Protein AF-A0A327M279-F1 (afdb_monomer_lite)

Organism: NCBI:txid2230885

Structure (mmCIF, N/CA/C/O backbone):
data_AF-A0A327M279-F1
#
_entry.id   AF-A0A327M279-F1
#
loop_
_atom_site.group_PDB
_atom_site.id
_atom_site.type_symbol
_atom_site.label_atom_id
_atom_site.label_alt_id
_atom_site.label_comp_id
_atom_site.label_asym_id
_atom_site.label_entity_id
_atom_site.label_seq_id
_atom_site.pdbx_PDB_ins_code
_atom_site.Cartn_x
_atom_site.Cartn_y
_atom_site.Cartn_z
_atom_site.occupancy
_atom_site.B_iso_or_equiv
_atom_site.auth_seq_id
_atom_site.auth_comp_id
_atom_site.auth_asym_id
_atom_site.auth_atom_id
_atom_site.pdbx_PDB_model_num
ATOM 1 N N . MET A 1 1 ? 34.659 -19.737 -5.875 1.00 40.84 1 MET A N 1
ATOM 2 C CA . MET A 1 1 ? 34.228 -18.732 -4.873 1.00 40.84 1 MET A CA 1
ATOM 3 C C . MET A 1 1 ? 32.712 -18.568 -4.949 1.00 40.84 1 MET A C 1
ATOM 5 O O . MET A 1 1 ? 32.225 -18.034 -5.936 1.00 40.84 1 MET A O 1
ATOM 9 N N . ARG A 1 2 ? 31.946 -19.062 -3.965 1.00 32.41 2 ARG A N 1
ATOM 10 C CA . ARG A 1 2 ? 30.498 -18.797 -3.880 1.00 32.41 2 ARG A CA 1
ATOM 11 C C . ARG A 1 2 ? 30.299 -17.445 -3.192 1.00 32.41 2 ARG A C 1
ATOM 13 O O . ARG A 1 2 ? 30.577 -17.321 -2.005 1.00 32.41 2 ARG A O 1
ATOM 20 N N . ARG A 1 3 ? 29.866 -16.425 -3.937 1.00 31.56 3 ARG A N 1
ATOM 21 C CA . ARG A 1 3 ? 29.386 -15.165 -3.354 1.00 31.56 3 ARG A CA 1
ATOM 22 C C . ARG A 1 3 ? 27.995 -15.418 -2.781 1.00 31.56 3 ARG A C 1
ATOM 24 O O . ARG A 1 3 ? 27.045 -15.606 -3.533 1.00 31.56 3 ARG A O 1
ATOM 31 N N . THR A 1 4 ? 27.879 -15.430 -1.460 1.00 34.41 4 THR A N 1
ATOM 32 C CA . THR A 1 4 ? 26.582 -15.406 -0.781 1.00 34.41 4 THR A CA 1
ATOM 33 C C . THR A 1 4 ? 25.983 -14.015 -0.966 1.00 34.41 4 THR A C 1
ATOM 35 O O . THR A 1 4 ? 26.360 -13.074 -0.271 1.00 34.41 4 THR A O 1
ATOM 38 N N . ILE A 1 5 ? 25.077 -13.859 -1.931 1.00 33.94 5 ILE A N 1
ATOM 39 C CA . ILE A 1 5 ? 24.257 -12.652 -2.042 1.00 33.94 5 ILE A CA 1
ATOM 40 C C . ILE A 1 5 ? 23.216 -12.741 -0.920 1.00 33.94 5 ILE A C 1
ATOM 42 O O . ILE A 1 5 ? 22.262 -13.507 -1.019 1.00 33.94 5 ILE A O 1
ATOM 46 N N . ARG A 1 6 ? 23.404 -11.999 0.180 1.00 35.91 6 ARG A N 1
ATOM 47 C CA . ARG A 1 6 ? 22.312 -11.747 1.134 1.00 35.91 6 ARG A CA 1
ATOM 48 C C . ARG A 1 6 ? 21.328 -10.805 0.445 1.00 35.91 6 ARG A C 1
ATOM 50 O O . ARG A 1 6 ? 21.566 -9.601 0.409 1.00 35.91 6 ARG A O 1
ATOM 57 N N . ALA A 1 7 ? 20.256 -11.345 -0.125 1.00 38.28 7 ALA A N 1
ATOM 58 C CA . ALA A 1 7 ? 19.132 -10.526 -0.549 1.00 38.28 7 ALA A CA 1
ATOM 59 C C . ALA A 1 7 ? 18.447 -9.972 0.710 1.00 38.28 7 ALA A C 1
ATOM 61 O O . ALA A 1 7 ? 17.990 -10.731 1.562 1.00 38.28 7 ALA A O 1
ATOM 62 N N . SER A 1 8 ? 18.428 -8.649 0.868 1.00 40.72 8 SER A N 1
ATOM 63 C CA . SER A 1 8 ? 17.538 -8.006 1.836 1.00 40.72 8 SER A CA 1
ATOM 64 C C . SER A 1 8 ? 16.087 -8.257 1.405 1.00 40.72 8 SER A C 1
ATOM 66 O O . SER A 1 8 ? 15.823 -8.249 0.199 1.00 40.72 8 SER A O 1
ATOM 68 N N . PRO A 1 9 ? 15.140 -8.473 2.335 1.00 50.81 9 PRO A N 1
ATOM 69 C CA . PRO A 1 9 ? 13.741 -8.678 1.972 1.00 50.81 9 PRO A CA 1
ATOM 70 C C . PRO A 1 9 ? 13.214 -7.475 1.177 1.00 50.81 9 PRO A C 1
ATOM 72 O O . PRO A 1 9 ? 13.596 -6.331 1.444 1.00 50.81 9 PRO A O 1
ATOM 75 N N . ALA A 1 10 ? 12.340 -7.734 0.199 1.00 61.88 10 ALA A N 1
ATOM 76 C CA . ALA A 1 10 ? 11.718 -6.687 -0.605 1.00 61.88 10 ALA A CA 1
ATOM 77 C C . ALA A 1 10 ? 11.031 -5.662 0.328 1.00 61.88 10 ALA A C 1
ATOM 79 O O . ALA A 1 10 ? 10.212 -6.066 1.168 1.00 61.88 10 ALA A O 1
ATOM 80 N N . PRO A 1 11 ? 11.353 -4.357 0.230 1.00 70.00 11 PRO A N 1
ATOM 81 C CA . PRO A 1 11 ? 10.879 -3.348 1.178 1.00 70.00 11 PRO A CA 1
ATOM 82 C C . PRO A 1 11 ? 9.354 -3.329 1.365 1.00 70.00 11 PRO A C 1
ATOM 84 O O . PRO A 1 11 ? 8.887 -3.210 2.497 1.00 70.00 11 PRO A O 1
ATOM 87 N N . GLY A 1 12 ? 8.586 -3.536 0.287 1.00 66.12 12 GLY A N 1
ATOM 88 C CA . GLY A 1 12 ? 7.119 -3.566 0.331 1.00 66.12 12 GLY A CA 1
ATOM 89 C C . GLY A 1 12 ? 6.553 -4.718 1.170 1.00 66.12 12 GLY A C 1
ATOM 90 O O . GLY A 1 12 ? 5.674 -4.505 2.002 1.00 66.12 12 GLY A O 1
ATOM 91 N N . MET A 1 13 ? 7.105 -5.929 1.039 1.00 72.38 13 MET A N 1
ATOM 92 C CA . MET A 1 13 ? 6.629 -7.099 1.792 1.00 72.38 13 MET A CA 1
ATOM 93 C C . MET A 1 13 ? 6.926 -6.977 3.293 1.00 72.38 13 MET A C 1
ATOM 95 O O . MET A 1 13 ? 6.118 -7.358 4.137 1.00 72.38 13 MET A O 1
ATOM 99 N N . THR A 1 14 ? 8.078 -6.387 3.624 1.00 75.12 14 THR A N 1
ATOM 100 C CA . THR A 1 14 ? 8.478 -6.118 5.014 1.00 75.12 14 THR A CA 1
ATOM 101 C C . THR A 1 14 ? 7.527 -5.111 5.660 1.00 75.12 14 THR A C 1
ATOM 103 O O . THR A 1 14 ? 7.103 -5.302 6.799 1.00 75.12 14 THR A O 1
ATOM 106 N N . ALA A 1 15 ? 7.161 -4.057 4.923 1.00 75.44 15 ALA A N 1
ATOM 107 C CA . ALA A 1 15 ? 6.204 -3.065 5.390 1.00 75.44 15 ALA A CA 1
ATOM 108 C C . ALA A 1 15 ? 4.819 -3.689 5.625 1.00 75.44 15 ALA A C 1
ATOM 110 O O . ALA A 1 15 ? 4.275 -3.536 6.715 1.00 75.44 15 ALA A O 1
ATOM 111 N N . ALA A 1 16 ? 4.279 -4.457 4.673 1.00 74.44 16 ALA A N 1
ATOM 112 C CA . ALA A 1 16 ? 2.967 -5.090 4.831 1.00 74.44 16 ALA A CA 1
ATOM 113 C C . ALA A 1 16 ? 2.889 -6.058 6.019 1.00 74.44 16 ALA A C 1
ATOM 115 O O . ALA A 1 16 ? 1.915 -6.017 6.770 1.00 74.44 16 ALA A O 1
ATOM 116 N N . ALA A 1 17 ? 3.917 -6.884 6.235 1.00 74.81 17 ALA A N 1
ATOM 117 C CA . ALA A 1 17 ? 3.958 -7.799 7.374 1.00 74.81 17 ALA A CA 1
ATOM 118 C C . ALA A 1 17 ? 3.944 -7.053 8.722 1.00 74.81 17 ALA A C 1
ATOM 120 O O . ALA A 1 17 ? 3.258 -7.467 9.657 1.00 74.81 17 ALA A O 1
ATOM 121 N N . GLU A 1 18 ? 4.669 -5.935 8.829 1.00 81.06 18 GLU A N 1
ATOM 122 C CA . GLU A 1 18 ? 4.678 -5.113 10.044 1.00 81.06 18 GLU A CA 1
ATOM 123 C C . GLU A 1 18 ? 3.343 -4.394 10.264 1.00 81.06 18 GLU A C 1
ATOM 125 O O . GLU A 1 18 ? 2.866 -4.327 11.397 1.00 81.06 18 GLU A O 1
ATOM 130 N N . VAL A 1 19 ? 2.719 -3.887 9.196 1.00 81.00 19 VAL A N 1
ATOM 131 C CA . VAL A 1 19 ? 1.385 -3.276 9.276 1.00 81.00 19 VAL A CA 1
ATOM 132 C C . VAL A 1 19 ? 0.352 -4.294 9.745 1.00 81.00 19 VAL A C 1
ATOM 134 O O . VAL A 1 19 ? -0.405 -3.992 10.664 1.00 81.00 19 VAL A O 1
ATOM 137 N N . ALA A 1 20 ? 0.349 -5.503 9.176 1.00 76.38 20 ALA A N 1
ATOM 138 C CA . ALA A 1 20 ? -0.575 -6.564 9.565 1.00 76.38 20 ALA A CA 1
ATOM 139 C C . ALA A 1 20 ? -0.459 -6.901 11.060 1.00 76.38 20 ALA A C 1
ATOM 141 O O . ALA A 1 20 ? -1.468 -6.925 11.766 1.00 76.38 20 ALA A O 1
ATOM 142 N N . GLN A 1 21 ? 0.770 -7.054 11.567 1.00 78.75 21 GLN A N 1
ATOM 143 C CA . GLN A 1 21 ? 1.017 -7.290 12.993 1.00 78.75 21 GLN A CA 1
ATOM 144 C C . GLN A 1 21 ? 0.501 -6.140 13.868 1.00 78.75 21 GLN A C 1
ATOM 146 O O . GLN A 1 21 ? -0.192 -6.377 14.856 1.00 78.75 21 GLN A O 1
ATOM 151 N N . ARG A 1 22 ? 0.794 -4.885 13.500 1.00 81.06 22 ARG A N 1
ATOM 152 C CA . ARG A 1 22 ? 0.335 -3.700 14.249 1.00 81.06 22 ARG A CA 1
ATOM 153 C C . ARG A 1 22 ? -1.182 -3.516 14.208 1.00 81.06 22 ARG A C 1
ATOM 155 O O . ARG A 1 22 ? -1.753 -2.998 15.161 1.00 81.06 22 ARG A O 1
ATOM 162 N N . ALA A 1 23 ? -1.831 -3.947 13.129 1.00 77.94 23 ALA A N 1
ATOM 163 C CA . ALA A 1 23 ? -3.284 -3.920 12.964 1.00 77.94 23 ALA A CA 1
ATOM 164 C C . ALA A 1 23 ? -4.002 -5.081 13.675 1.00 77.94 23 ALA A C 1
ATOM 166 O O . ALA A 1 23 ? -5.222 -5.223 13.539 1.00 77.94 23 ALA A O 1
ATOM 167 N N . GLY A 1 24 ? -3.261 -5.928 14.401 1.00 77.44 24 GLY A N 1
ATOM 168 C CA . GLY A 1 24 ? -3.812 -7.104 15.068 1.00 77.44 24 GLY A CA 1
ATOM 169 C C 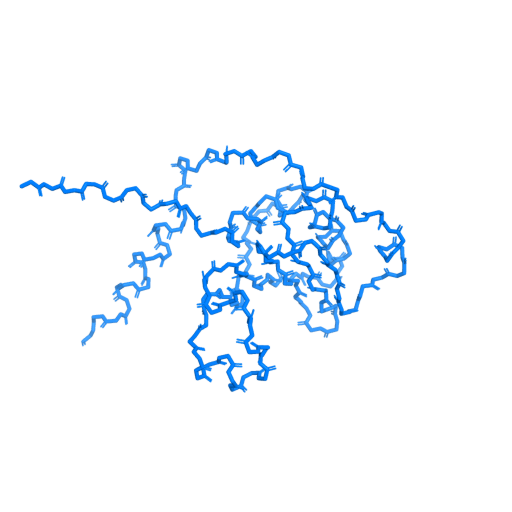. GLY A 1 24 ? -4.427 -8.096 14.081 1.00 77.44 24 GLY A C 1
ATOM 170 O O . GLY A 1 24 ? -5.416 -8.753 14.407 1.00 77.44 24 GLY A O 1
ATOM 171 N N . LEU A 1 25 ? -3.915 -8.158 12.847 1.00 76.00 25 LEU A N 1
ATOM 172 C CA . LEU A 1 25 ? -4.262 -9.226 11.918 1.00 76.00 25 LEU A CA 1
ATOM 173 C C . LEU A 1 25 ? -3.448 -10.459 12.304 1.00 76.00 25 LEU A C 1
ATOM 175 O O . LEU A 1 25 ? -2.227 -10.491 12.155 1.00 76.00 25 LEU A O 1
ATOM 179 N N . THR A 1 26 ? -4.138 -11.461 12.835 1.00 67.94 26 THR A N 1
ATOM 180 C CA . THR A 1 26 ? -3.581 -12.773 13.148 1.00 67.94 26 THR A CA 1
ATOM 181 C C . THR A 1 26 ? -4.027 -13.754 12.063 1.00 67.94 26 THR A C 1
ATOM 183 O O . THR A 1 26 ? -5.219 -13.908 11.815 1.00 67.94 26 THR A O 1
ATOM 186 N N . GLY A 1 27 ? -3.074 -14.391 11.375 1.00 68.44 27 GLY A N 1
ATOM 187 C CA . GLY A 1 27 ? -3.359 -15.362 10.312 1.00 68.44 27 GLY A CA 1
ATOM 188 C C . GLY A 1 27 ? -2.809 -14.973 8.939 1.00 68.44 27 GLY A C 1
ATOM 189 O O . GLY A 1 27 ? -1.830 -14.234 8.831 1.00 68.44 27 GLY A O 1
ATOM 190 N N . GLU A 1 28 ? -3.409 -15.536 7.892 1.00 73.12 28 GLU A N 1
ATOM 191 C CA . GLU A 1 28 ? -2.989 -15.340 6.504 1.00 73.12 28 GLU A CA 1
ATOM 192 C C . GLU A 1 28 ? -3.362 -13.939 5.998 1.00 73.12 28 GLU A C 1
ATOM 194 O O . GLU A 1 28 ? -4.473 -13.458 6.218 1.00 73.12 28 GLU A O 1
ATOM 199 N N . ILE A 1 29 ? -2.428 -13.290 5.299 1.00 76.94 29 ILE A N 1
ATOM 200 C CA . ILE A 1 29 ? -2.692 -12.074 4.527 1.00 76.94 29 ILE A CA 1
ATOM 201 C C . ILE A 1 29 ? -2.603 -12.409 3.041 1.00 76.94 29 ILE A C 1
ATOM 203 O O . ILE A 1 29 ? -1.633 -13.016 2.587 1.00 76.94 29 ILE A O 1
ATOM 207 N N . THR A 1 30 ? -3.599 -11.993 2.266 1.00 85.12 30 THR A N 1
ATOM 208 C CA . THR A 1 30 ? -3.582 -12.193 0.816 1.00 85.12 30 THR A CA 1
ATOM 209 C C . THR A 1 30 ? -2.918 -10.999 0.145 1.00 85.12 30 THR A C 1
ATOM 211 O O . THR A 1 30 ? -3.370 -9.859 0.272 1.00 85.12 30 THR A O 1
ATOM 214 N N . ILE A 1 31 ? -1.848 -11.264 -0.600 1.00 86.06 31 ILE A N 1
ATOM 215 C CA . ILE A 1 31 ? -1.170 -10.267 -1.428 1.00 86.06 31 ILE A CA 1
ATOM 216 C C . ILE A 1 31 ? -1.731 -10.359 -2.846 1.00 86.06 31 ILE A C 1
ATOM 218 O O . ILE A 1 31 ? -1.582 -11.385 -3.507 1.00 86.06 31 ILE A O 1
ATOM 222 N N . LEU A 1 32 ? -2.368 -9.287 -3.314 1.00 85.44 32 LEU A N 1
ATOM 223 C CA . LEU A 1 32 ? -2.954 -9.210 -4.654 1.00 85.44 32 LEU A CA 1
ATOM 224 C C . LEU A 1 32 ? -1.898 -8.918 -5.716 1.00 85.44 32 LEU A C 1
ATOM 226 O O . LEU A 1 32 ? -1.960 -9.434 -6.830 1.00 85.44 32 LEU A O 1
ATOM 230 N N . SER A 1 33 ? -0.924 -8.070 -5.384 1.00 84.94 33 SER A N 1
ATOM 231 C CA . SER A 1 33 ? 0.169 -7.750 -6.294 1.00 84.94 33 SER A CA 1
ATOM 232 C C . SER A 1 33 ? 1.434 -7.337 -5.542 1.00 84.94 33 SER A C 1
ATOM 234 O O . SER A 1 33 ? 1.370 -6.838 -4.421 1.00 84.94 33 SER A O 1
ATOM 236 N N . GLY A 1 34 ? 2.593 -7.580 -6.159 1.00 86.38 34 GLY A N 1
ATOM 237 C CA . GLY A 1 34 ? 3.920 -7.261 -5.628 1.00 86.38 34 GLY A CA 1
ATOM 238 C C . GLY A 1 34 ? 4.780 -6.623 -6.712 1.00 86.38 34 GLY A C 1
ATOM 239 O O . GLY A 1 34 ? 4.532 -5.497 -7.120 1.00 86.38 34 GLY A O 1
ATOM 240 N N . TYR A 1 35 ? 5.772 -7.330 -7.246 1.00 85.31 35 TYR A N 1
ATOM 241 C CA . TYR A 1 35 ? 6.449 -6.843 -8.450 1.00 85.31 35 TYR A CA 1
ATOM 242 C C . TYR A 1 35 ? 5.497 -6.826 -9.662 1.00 85.31 35 TYR A C 1
ATOM 244 O O . TYR A 1 35 ? 4.721 -7.763 -9.85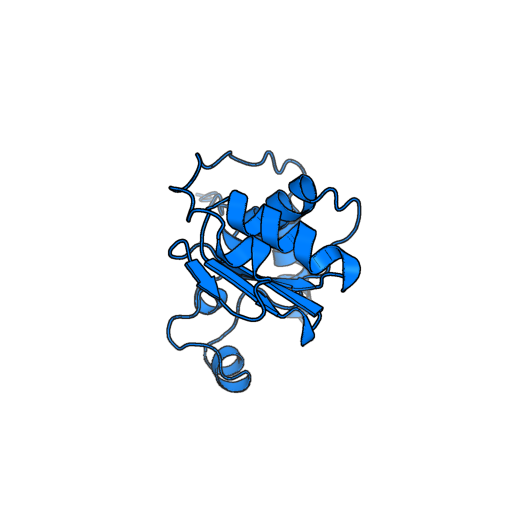3 1.00 85.31 35 TYR A O 1
ATOM 252 N N . ARG A 1 36 ? 5.590 -5.783 -10.496 1.00 82.00 36 ARG A N 1
ATOM 253 C CA . ARG A 1 36 ? 4.930 -5.697 -11.810 1.00 82.00 36 ARG A CA 1
ATOM 254 C C . ARG A 1 36 ? 5.977 -5.428 -12.888 1.00 82.00 36 ARG A C 1
ATOM 256 O O . ARG A 1 36 ? 6.904 -4.652 -12.670 1.00 82.00 36 ARG A O 1
ATOM 263 N N . THR A 1 37 ? 5.812 -6.044 -14.054 1.00 83.69 37 THR A N 1
ATOM 264 C CA . THR A 1 37 ? 6.567 -5.677 -15.263 1.00 83.69 37 THR A CA 1
ATOM 265 C C . THR A 1 37 ? 6.029 -4.362 -15.849 1.00 83.69 37 THR A C 1
ATOM 267 O O . THR A 1 37 ? 4.906 -3.973 -15.510 1.00 83.69 37 THR A O 1
ATOM 270 N N . PRO A 1 38 ? 6.761 -3.674 -16.745 1.00 84.62 38 PRO A N 1
ATOM 271 C CA . PRO A 1 38 ? 6.237 -2.502 -17.448 1.00 84.62 38 PRO A CA 1
ATOM 272 C C . PRO A 1 38 ? 4.902 -2.769 -18.159 1.00 84.62 38 PRO A C 1
ATOM 274 O O . PRO A 1 38 ? 3.980 -1.964 -18.051 1.00 84.62 38 PRO A O 1
ATOM 277 N N . GLU A 1 39 ? 4.765 -3.927 -18.807 1.00 77.50 39 GLU A N 1
ATOM 278 C CA . GLU A 1 39 ? 3.571 -4.322 -19.564 1.00 77.50 39 GLU A CA 1
ATOM 279 C C . GLU A 1 39 ? 2.375 -4.541 -18.635 1.00 77.50 39 GLU A C 1
ATOM 281 O O . GLU A 1 39 ? 1.293 -4.008 -18.869 1.00 77.50 39 GLU A O 1
ATOM 286 N N . THR A 1 40 ? 2.573 -5.285 -17.543 1.00 71.31 40 THR A N 1
ATOM 287 C CA . THR A 1 40 ? 1.509 -5.533 -16.556 1.00 71.31 40 THR A CA 1
ATOM 288 C C . THR A 1 40 ? 1.137 -4.265 -15.792 1.00 71.31 40 THR A C 1
ATOM 290 O O . THR A 1 40 ? -0.041 -4.051 -15.522 1.00 71.31 40 THR A O 1
ATOM 293 N N . ASN A 1 41 ? 2.102 -3.389 -15.486 1.00 85.75 41 ASN A N 1
ATOM 294 C CA . ASN A 1 41 ? 1.837 -2.085 -14.879 1.00 85.75 41 ASN A CA 1
ATOM 295 C C . ASN A 1 41 ? 1.033 -1.184 -15.824 1.00 85.75 41 ASN A C 1
ATOM 297 O O . ASN A 1 41 ? 0.081 -0.553 -15.378 1.00 85.75 41 ASN A O 1
ATOM 301 N N . TYR A 1 42 ? 1.363 -1.164 -17.117 1.00 81.06 42 TYR A N 1
ATOM 302 C CA . TYR A 1 42 ? 0.602 -0.429 -18.127 1.00 81.06 42 TYR A CA 1
ATOM 303 C C . TYR A 1 42 ? -0.826 -0.970 -18.288 1.00 81.06 42 TYR A C 1
ATOM 305 O O . TYR A 1 42 ? -1.775 -0.188 -18.285 1.00 81.06 42 TYR A O 1
ATOM 313 N N . ALA A 1 43 ? -0.993 -2.297 -18.351 1.00 77.00 43 ALA A N 1
ATOM 314 C CA . ALA A 1 43 ? -2.291 -2.953 -18.534 1.00 77.00 43 ALA A CA 1
ATOM 315 C C . ALA A 1 43 ? -3.306 -2.637 -17.421 1.00 77.00 43 ALA A C 1
ATOM 317 O O . ALA A 1 43 ? -4.507 -2.633 -17.665 1.00 77.00 43 ALA A O 1
ATOM 318 N N . VAL A 1 44 ? -2.829 -2.351 -16.207 1.00 83.12 44 VAL A N 1
ATOM 319 C CA . VAL A 1 44 ? -3.671 -1.948 -15.066 1.00 83.12 44 VAL A CA 1
ATOM 320 C C . VAL A 1 44 ? -3.682 -0.433 -14.837 1.00 83.12 44 VAL A C 1
ATOM 322 O O . VAL A 1 44 ? -4.077 0.024 -13.765 1.00 83.12 44 VAL A O 1
ATOM 325 N N . HIS A 1 45 ? -3.218 0.346 -15.820 1.00 89.62 45 HIS A N 1
ATOM 326 C CA . HIS A 1 45 ? -3.104 1.807 -15.762 1.00 89.62 45 HIS A CA 1
ATOM 327 C C . HIS A 1 45 ? -2.296 2.311 -14.552 1.00 89.62 45 HIS A C 1
ATOM 329 O O . HIS A 1 45 ? -2.607 3.334 -13.943 1.00 89.62 45 HIS A O 1
ATOM 335 N N . GLY A 1 46 ? -1.252 1.569 -14.179 1.00 84.81 46 GLY A N 1
ATOM 336 C CA . GLY A 1 46 ? -0.332 1.935 -13.112 1.00 84.81 46 GLY A CA 1
ATOM 337 C C . GLY A 1 46 ? 0.518 3.154 -13.471 1.00 84.81 46 GLY A C 1
ATOM 338 O O . GLY A 1 46 ? 0.828 3.407 -14.634 1.00 84.81 46 GLY A O 1
ATOM 339 N N . ALA A 1 47 ? 0.940 3.902 -12.451 1.00 92.00 47 ALA A N 1
ATOM 340 C CA . ALA A 1 47 ? 1.808 5.060 -12.636 1.00 92.00 47 ALA A CA 1
ATOM 341 C C . ALA A 1 47 ? 3.149 4.665 -13.287 1.00 92.00 47 ALA A C 1
ATOM 343 O O . ALA A 1 47 ? 3.703 3.603 -12.988 1.00 92.00 47 ALA A O 1
ATOM 344 N N . GLY A 1 48 ? 3.696 5.542 -14.136 1.00 89.50 48 GLY A N 1
ATOM 345 C CA . GLY A 1 48 ? 4.970 5.302 -14.827 1.00 89.50 48 GLY A CA 1
ATOM 346 C C . GLY A 1 48 ? 6.164 5.134 -13.881 1.00 89.50 48 GLY A C 1
ATOM 347 O O . GLY A 1 48 ? 7.070 4.363 -14.174 1.00 89.50 48 GLY A O 1
ATOM 348 N N . ASP A 1 49 ? 6.125 5.781 -12.711 1.00 89.00 49 ASP A N 1
ATOM 349 C CA . ASP A 1 49 ? 7.147 5.666 -11.659 1.00 89.00 49 ASP A CA 1
ATOM 350 C C . ASP A 1 49 ? 6.700 4.783 -10.471 1.00 89.00 49 ASP A C 1
ATOM 352 O O . ASP A 1 49 ? 7.050 5.006 -9.311 1.00 89.00 49 ASP A O 1
ATOM 356 N N . SER A 1 50 ? 5.865 3.776 -10.745 1.00 89.25 50 SER A N 1
ATOM 357 C CA . SER A 1 50 ? 5.298 2.889 -9.724 1.00 89.25 50 SER A CA 1
ATOM 358 C C . SER A 1 50 ? 6.369 2.123 -8.938 1.00 89.25 50 SER A C 1
ATOM 360 O O . SER A 1 50 ? 7.298 1.539 -9.498 1.00 89.25 50 SER A O 1
ATOM 362 N N . GLN A 1 51 ? 6.197 2.035 -7.618 1.00 92.75 51 GLN A N 1
ATOM 363 C CA . GLN A 1 51 ? 7.068 1.233 -6.752 1.00 92.75 51 GLN A CA 1
ATOM 364 C C . GLN A 1 51 ? 6.935 -0.279 -7.015 1.00 92.75 51 GLN A C 1
ATOM 366 O O . GLN A 1 51 ? 7.882 -1.029 -6.766 1.00 92.75 51 GLN A O 1
ATOM 371 N N . HIS A 1 52 ? 5.828 -0.741 -7.612 1.00 87.44 52 HIS A N 1
ATOM 372 C CA . HIS A 1 52 ? 5.691 -2.135 -8.053 1.00 87.44 52 HIS A CA 1
ATOM 373 C C . HIS A 1 52 ? 6.727 -2.514 -9.125 1.00 87.44 52 HIS A C 1
ATOM 375 O O . HIS A 1 52 ? 7.197 -3.651 -9.135 1.00 87.44 52 HIS A O 1
ATOM 381 N N . LEU A 1 53 ? 7.163 -1.566 -9.967 1.00 83.94 53 LEU A N 1
ATOM 382 C CA . LEU A 1 53 ? 8.202 -1.793 -10.987 1.00 83.94 53 LEU A CA 1
ATOM 383 C C . LEU A 1 53 ? 9.585 -2.083 -10.381 1.00 83.94 53 LEU A C 1
ATOM 385 O O . LEU A 1 53 ? 10.492 -2.528 -11.079 1.00 83.94 53 LEU A O 1
ATOM 389 N N . ARG A 1 54 ? 9.762 -1.825 -9.079 1.00 85.25 54 ARG A N 1
ATOM 390 C CA . ARG A 1 54 ? 11.024 -2.003 -8.342 1.00 85.25 54 ARG A CA 1
ATOM 391 C C . ARG A 1 54 ? 10.899 -2.990 -7.183 1.00 85.25 54 ARG A C 1
ATOM 393 O O . ARG A 1 54 ? 11.759 -3.007 -6.308 1.00 85.25 54 ARG A O 1
ATOM 400 N N . ALA A 1 55 ? 9.809 -3.765 -7.139 1.00 84.94 55 ALA A N 1
ATOM 401 C CA . ALA A 1 55 ? 9.451 -4.619 -5.999 1.00 84.94 55 ALA A CA 1
ATOM 402 C C . ALA A 1 55 ? 9.402 -3.858 -4.651 1.00 84.94 55 ALA A C 1
ATOM 404 O O . ALA A 1 55 ? 9.573 -4.436 -3.577 1.00 84.94 55 ALA A O 1
ATOM 405 N N . GLY A 1 56 ? 9.166 -2.545 -4.708 1.00 85.94 56 GLY A N 1
ATOM 406 C CA . GLY A 1 56 ? 9.065 -1.655 -3.554 1.00 85.94 56 GLY A CA 1
ATOM 407 C C . GLY A 1 56 ? 7.644 -1.515 -3.017 1.00 85.94 56 GLY A C 1
ATOM 408 O O . GLY A 1 56 ? 7.448 -0.773 -2.063 1.00 85.94 56 GLY A O 1
ATOM 409 N N . ALA A 1 57 ? 6.660 -2.196 -3.611 1.00 91.00 57 ALA A N 1
ATOM 410 C CA . ALA A 1 57 ? 5.256 -2.106 -3.227 1.00 91.00 57 ALA A CA 1
ATOM 411 C C . ALA A 1 57 ? 4.558 -3.462 -3.188 1.00 91.00 57 ALA A C 1
ATOM 413 O O . ALA A 1 57 ? 4.948 -4.398 -3.893 1.00 91.00 57 ALA A O 1
ATOM 414 N N . VAL A 1 58 ? 3.499 -3.525 -2.386 1.00 92.12 58 VAL A N 1
ATOM 415 C CA . VAL A 1 58 ? 2.544 -4.630 -2.333 1.00 92.12 58 VAL A CA 1
ATOM 416 C C . VAL A 1 58 ? 1.123 -4.093 -2.180 1.00 92.12 58 VAL A C 1
ATOM 418 O O . VAL A 1 58 ? 0.901 -3.094 -1.496 1.00 92.12 58 VAL A O 1
ATOM 421 N N . ASP A 1 59 ? 0.166 -4.786 -2.789 1.00 92.38 59 ASP A N 1
ATOM 422 C CA . ASP A 1 59 ? -1.260 -4.571 -2.555 1.00 92.38 59 ASP A CA 1
ATOM 423 C C . ASP A 1 59 ? -1.782 -5.697 -1.667 1.00 92.38 59 ASP A C 1
ATOM 425 O O . ASP A 1 59 ? -1.702 -6.873 -2.031 1.00 92.38 59 ASP A O 1
ATOM 429 N N . VAL A 1 60 ? -2.300 -5.340 -0.497 1.00 91.31 60 VAL A N 1
ATOM 430 C CA . VAL A 1 60 ? -2.801 -6.280 0.508 1.00 91.31 60 VAL A CA 1
ATOM 431 C C . VAL A 1 60 ? -4.320 -6.278 0.452 1.00 91.31 60 VAL A C 1
ATOM 433 O O . VAL A 1 60 ? -4.934 -5.223 0.612 1.00 91.31 60 VAL A O 1
ATOM 436 N N . MET A 1 61 ? -4.932 -7.441 0.237 1.00 90.44 61 MET A N 1
ATOM 437 C CA . MET A 1 61 ? -6.378 -7.589 0.375 1.00 90.44 61 MET A CA 1
ATOM 438 C C . MET A 1 61 ? -6.750 -7.444 1.847 1.00 90.44 61 MET A C 1
ATOM 440 O O . MET A 1 61 ? -6.146 -8.078 2.714 1.00 90.44 61 MET A O 1
ATOM 444 N N . VAL A 1 62 ? -7.745 -6.613 2.131 1.00 89.56 62 VAL A N 1
ATOM 445 C CA . VAL A 1 62 ? -8.187 -6.337 3.496 1.00 89.56 62 VAL A CA 1
ATOM 446 C C . VAL A 1 62 ? -9.707 -6.399 3.524 1.00 8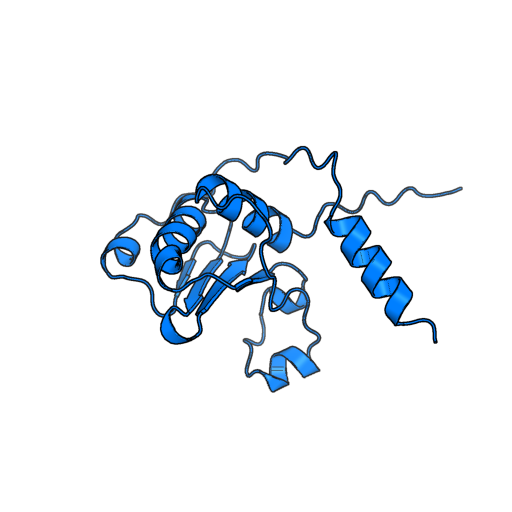9.56 62 VAL A C 1
ATOM 448 O O . VAL A 1 62 ? -10.374 -5.790 2.689 1.00 89.56 62 VAL A O 1
ATOM 451 N N . ALA A 1 63 ? -10.254 -7.145 4.486 1.00 88.38 63 ALA A N 1
ATOM 452 C CA . ALA A 1 63 ? -11.696 -7.223 4.684 1.00 88.38 63 ALA A CA 1
ATOM 453 C C . ALA A 1 63 ? -12.281 -5.813 4.909 1.00 88.38 63 ALA A C 1
ATOM 455 O O . ALA A 1 63 ? -11.626 -5.007 5.578 1.00 88.38 63 ALA A O 1
ATOM 456 N N . PRO A 1 64 ? -13.475 -5.487 4.378 1.00 87.44 64 PRO A N 1
ATOM 457 C CA . PRO A 1 64 ? -14.018 -4.125 4.413 1.00 87.44 64 PRO A CA 1
ATOM 458 C C . PRO A 1 64 ? -14.032 -3.476 5.806 1.00 87.44 64 PRO A C 1
ATOM 460 O O . PRO A 1 64 ? -13.675 -2.309 5.950 1.00 87.44 64 PRO A O 1
ATOM 463 N N . ASP A 1 65 ? -14.359 -4.246 6.844 1.00 88.56 65 ASP A N 1
ATOM 464 C CA . ASP A 1 65 ? -14.384 -3.829 8.252 1.00 88.56 65 ASP A CA 1
ATOM 465 C C . ASP A 1 65 ? -12.985 -3.574 8.847 1.00 88.56 65 ASP A C 1
ATOM 467 O O . ASP A 1 65 ? -12.842 -2.885 9.857 1.00 88.56 65 ASP A O 1
ATOM 471 N N . ARG A 1 66 ? -11.929 -4.094 8.213 1.00 89.00 66 ARG A N 1
ATOM 472 C CA . ARG A 1 66 ? -10.531 -3.973 8.654 1.00 89.00 66 ARG A CA 1
ATOM 473 C C . ARG A 1 66 ? -9.731 -2.928 7.880 1.00 89.00 66 ARG A C 1
ATOM 475 O O . ARG A 1 66 ? -8.615 -2.617 8.299 1.00 89.00 66 ARG A O 1
ATOM 482 N N . ILE A 1 67 ? -10.271 -2.357 6.798 1.00 90.44 67 ILE A N 1
ATOM 483 C CA . ILE A 1 67 ? -9.551 -1.395 5.941 1.00 90.44 67 ILE A CA 1
ATOM 484 C C . ILE A 1 67 ? -9.092 -0.171 6.728 1.00 90.44 67 ILE A C 1
ATOM 486 O O . ILE A 1 67 ? -7.928 0.215 6.618 1.00 90.44 67 ILE A O 1
ATOM 490 N N . ALA A 1 68 ? -9.970 0.407 7.550 1.00 88.75 68 ALA A N 1
ATOM 491 C CA . ALA A 1 68 ? -9.636 1.590 8.340 1.00 88.75 68 ALA A CA 1
ATOM 492 C C . ALA A 1 68 ? -8.487 1.303 9.321 1.00 88.75 68 ALA A C 1
ATOM 494 O O . ALA A 1 68 ? -7.484 2.015 9.326 1.00 88.75 68 ALA A O 1
ATOM 495 N N . ALA A 1 69 ? -8.587 0.205 10.078 1.00 89.75 69 ALA A N 1
ATOM 496 C CA . ALA A 1 69 ? -7.567 -0.197 11.044 1.00 89.75 69 ALA A CA 1
ATOM 497 C C . ALA A 1 69 ? -6.219 -0.515 10.373 1.00 89.75 69 ALA A C 1
ATOM 499 O O . ALA A 1 69 ? -5.169 -0.084 10.846 1.00 89.75 69 ALA A O 1
ATOM 500 N N . PHE A 1 70 ? -6.225 -1.240 9.250 1.00 91.12 70 PHE A N 1
ATOM 501 C CA . PHE A 1 70 ? -4.997 -1.554 8.518 1.00 91.12 70 PHE A CA 1
ATOM 502 C C . PHE A 1 70 ? -4.356 -0.296 7.919 1.00 91.12 70 PHE A C 1
ATOM 504 O O . PHE A 1 70 ? -3.154 -0.073 8.079 1.00 91.12 70 PHE A O 1
ATOM 511 N N . GLY A 1 71 ? -5.160 0.552 7.271 1.00 92.81 71 GLY A N 1
ATOM 512 C CA . GLY A 1 71 ? -4.714 1.816 6.690 1.00 92.81 71 GLY A CA 1
ATOM 513 C C . GLY A 1 71 ? -4.113 2.755 7.736 1.00 92.81 71 GLY A C 1
ATOM 514 O O . GLY A 1 71 ? -3.032 3.296 7.520 1.00 92.81 71 GLY A O 1
ATOM 515 N N . GLU A 1 72 ? -4.746 2.891 8.903 1.00 91.94 72 GLU A N 1
ATOM 516 C CA . GLU A 1 72 ? -4.222 3.688 10.017 1.00 91.94 72 GLU A CA 1
ATOM 517 C C . GLU A 1 72 ? -2.830 3.213 10.452 1.00 91.94 72 GLU A C 1
ATOM 519 O O . GLU A 1 72 ? -1.911 4.022 10.607 1.00 91.94 72 GLU A O 1
ATOM 524 N N . GLN A 1 73 ? -2.641 1.900 10.609 1.00 91.31 73 GLN A N 1
ATOM 525 C CA . GLN A 1 73 ? -1.351 1.339 11.011 1.00 91.31 73 GLN A CA 1
ATOM 526 C C . GLN A 1 73 ? -0.286 1.492 9.921 1.00 91.31 73 GLN A C 1
ATOM 528 O O . GLN A 1 73 ? 0.870 1.775 10.243 1.00 91.31 73 GLN A O 1
ATOM 533 N N . ALA A 1 74 ? -0.664 1.382 8.644 1.00 92.00 74 ALA A N 1
ATOM 534 C CA . ALA A 1 74 ? 0.226 1.660 7.519 1.00 92.00 74 ALA A CA 1
ATOM 535 C C . ALA A 1 74 ? 0.697 3.118 7.517 1.00 92.00 74 ALA A C 1
ATOM 537 O O . ALA A 1 74 ? 1.892 3.391 7.386 1.00 92.00 74 ALA A O 1
ATOM 538 N N . LEU A 1 75 ? -0.225 4.057 7.734 1.00 92.50 75 LEU A N 1
ATOM 539 C CA . LEU A 1 75 ? 0.080 5.485 7.796 1.00 92.50 75 LEU A CA 1
ATOM 540 C C . LEU A 1 75 ? 0.969 5.823 8.997 1.00 92.50 75 LEU A C 1
ATOM 542 O O . LEU A 1 75 ? 1.976 6.514 8.841 1.00 92.50 75 LEU A O 1
ATOM 546 N N . ARG A 1 76 ? 0.647 5.290 10.182 1.00 89.38 76 ARG A N 1
ATOM 547 C CA . ARG A 1 76 ? 1.447 5.474 11.405 1.00 89.38 76 ARG A CA 1
ATOM 548 C C . ARG A 1 76 ? 2.833 4.851 11.314 1.00 89.38 76 ARG A C 1
ATOM 550 O O . ARG A 1 76 ? 3.753 5.324 11.977 1.00 89.38 76 ARG A O 1
ATOM 557 N N . LEU A 1 77 ? 3.001 3.795 10.516 1.00 87.62 77 LEU A N 1
ATOM 558 C CA . LEU A 1 77 ? 4.311 3.196 10.285 1.00 87.62 77 LEU A CA 1
ATOM 559 C C . LEU A 1 77 ? 5.263 4.181 9.587 1.00 87.62 77 LEU A C 1
ATOM 561 O O . LEU A 1 77 ? 6.460 4.160 9.872 1.00 87.62 77 LEU A O 1
ATOM 565 N N . GLY A 1 78 ? 4.747 5.046 8.705 1.00 87.12 78 GLY A N 1
ATOM 566 C CA . GLY A 1 78 ? 5.514 6.135 8.092 1.00 87.12 78 GLY A CA 1
ATOM 567 C C . GLY A 1 78 ? 6.703 5.669 7.244 1.00 87.12 78 GLY A C 1
ATOM 568 O O . GLY A 1 78 ? 7.700 6.378 7.144 1.00 87.12 78 GLY A O 1
ATOM 569 N N . ARG A 1 79 ? 6.651 4.457 6.673 1.00 85.75 79 ARG A N 1
ATOM 570 C CA . ARG A 1 79 ? 7.773 3.850 5.920 1.00 85.75 79 ARG A CA 1
ATOM 571 C C . ARG A 1 79 ? 7.662 3.951 4.397 1.00 85.75 79 ARG A C 1
ATOM 573 O O . ARG A 1 79 ? 8.538 3.437 3.705 1.00 85.75 79 ARG A O 1
ATOM 580 N N . GLY A 1 80 ? 6.643 4.648 3.909 1.00 90.75 80 GLY A N 1
ATOM 581 C CA . GLY A 1 80 ? 6.492 5.034 2.513 1.00 90.75 80 GLY A CA 1
ATOM 582 C C . GLY A 1 80 ? 5.048 5.378 2.172 1.00 90.75 80 GLY A C 1
ATOM 583 O O . GLY A 1 80 ? 4.312 5.868 3.033 1.00 90.75 80 GLY A O 1
ATOM 584 N N . GLY A 1 81 ? 4.666 5.198 0.912 1.00 94.25 81 GLY A N 1
ATOM 585 C CA . GLY A 1 81 ? 3.343 5.541 0.410 1.00 94.25 81 GLY A CA 1
ATOM 586 C C . GLY A 1 81 ? 2.264 4.551 0.841 1.00 94.25 81 GLY A C 1
ATOM 587 O O . GLY A 1 81 ? 2.498 3.343 0.864 1.00 94.25 81 GLY A O 1
ATOM 588 N N . VAL A 1 82 ? 1.072 5.067 1.147 1.00 96.31 82 VAL A N 1
ATOM 589 C CA . VAL A 1 82 ? -0.114 4.259 1.457 1.00 96.31 82 VAL A CA 1
ATOM 590 C C . VAL A 1 82 ? -1.285 4.686 0.575 1.00 96.31 82 VAL A C 1
ATOM 592 O O . VAL A 1 82 ? -1.764 5.815 0.671 1.00 96.31 82 VAL A O 1
ATOM 595 N N . GLY A 1 83 ? -1.770 3.775 -0.263 1.00 96.12 83 GLY A N 1
ATOM 596 C CA . GLY A 1 83 ? -2.993 3.966 -1.043 1.00 96.12 83 GLY A CA 1
ATOM 597 C C . GLY A 1 83 ? -4.134 3.155 -0.441 1.00 96.12 83 GLY A C 1
ATOM 598 O O . GLY A 1 83 ? -4.021 1.936 -0.349 1.00 96.12 83 GLY A O 1
ATOM 599 N N . ILE A 1 84 ? -5.230 3.794 -0.039 1.00 95.31 84 ILE A N 1
ATOM 600 C CA . ILE A 1 84 ? -6.407 3.087 0.486 1.00 95.31 84 ILE A CA 1
ATOM 601 C C . ILE A 1 84 ? -7.426 2.942 -0.643 1.00 95.31 84 ILE A C 1
ATOM 603 O O . ILE A 1 84 ? -7.851 3.937 -1.220 1.00 95.31 84 ILE A O 1
ATOM 607 N N . TYR A 1 85 ? -7.831 1.713 -0.959 1.00 93.06 85 TYR A N 1
ATOM 608 C CA . TYR A 1 85 ? -8.856 1.431 -1.966 1.00 93.06 85 TYR A CA 1
ATOM 609 C C . TYR A 1 85 ? -10.006 0.677 -1.306 1.00 93.06 85 TYR A C 1
ATOM 611 O O . TYR A 1 85 ? -10.238 -0.505 -1.571 1.00 93.06 85 TYR A O 1
ATOM 619 N N . GLY A 1 86 ? -10.704 1.379 -0.409 1.00 89.12 86 GLY A N 1
ATOM 620 C CA . GLY A 1 86 ? -11.798 0.844 0.399 1.00 89.12 86 GLY A CA 1
ATOM 621 C C . GLY A 1 86 ? -12.878 0.181 -0.447 1.00 89.12 86 GLY A C 1
ATOM 622 O O . GLY A 1 86 ? -13.253 -0.966 -0.212 1.00 89.12 86 GLY A O 1
ATOM 623 N N . SER A 1 87 ? -13.281 0.872 -1.513 1.00 87.75 87 SER A N 1
ATOM 624 C CA . SER A 1 87 ? -14.262 0.391 -2.491 1.00 87.75 87 SER A CA 1
ATOM 625 C C . SER A 1 87 ? -13.828 -0.869 -3.254 1.00 87.75 87 SER A C 1
ATOM 627 O O . SER A 1 87 ? -14.673 -1.590 -3.778 1.00 87.75 87 SER A O 1
ATOM 629 N N . ARG A 1 88 ? -12.520 -1.147 -3.321 1.00 87.75 88 ARG A N 1
ATOM 630 C CA . ARG A 1 88 ? -11.928 -2.273 -4.065 1.00 87.75 88 ARG A CA 1
ATOM 631 C C . ARG A 1 88 ? -11.364 -3.371 -3.157 1.00 87.75 88 ARG A C 1
ATOM 633 O O . ARG A 1 88 ? -10.831 -4.349 -3.671 1.00 87.75 88 ARG A O 1
ATOM 640 N N . GLY A 1 89 ? -11.465 -3.222 -1.834 1.00 90.44 89 GLY A N 1
ATOM 641 C CA . GLY A 1 89 ? -11.078 -4.255 -0.870 1.00 90.44 89 GLY A CA 1
ATOM 642 C C . GLY A 1 89 ? -9.572 -4.417 -0.636 1.00 90.44 89 GLY A C 1
ATOM 643 O O . GLY A 1 89 ? -9.141 -5.500 -0.236 1.00 90.44 89 GLY A O 1
ATOM 644 N N . PHE A 1 90 ? -8.744 -3.398 -0.901 1.00 93.19 90 PHE A N 1
ATOM 645 C CA . PHE A 1 90 ? -7.295 -3.519 -0.693 1.00 93.19 90 PHE A CA 1
ATOM 646 C C . PHE A 1 90 ? -6.604 -2.231 -0.234 1.00 93.19 90 PHE A C 1
ATOM 648 O O . PHE A 1 90 ? -7.086 -1.115 -0.441 1.00 93.19 90 PHE A O 1
ATOM 655 N N . VAL A 1 91 ? -5.432 -2.404 0.379 1.00 95.50 91 VAL A N 1
ATOM 656 C CA . VAL A 1 91 ? -4.523 -1.323 0.768 1.00 95.50 91 VAL A CA 1
ATOM 657 C C . VAL A 1 91 ? -3.171 -1.534 0.094 1.00 95.50 91 VAL A C 1
ATOM 659 O O . VAL A 1 91 ? -2.548 -2.586 0.217 1.00 95.50 91 VAL A O 1
ATOM 662 N N . HIS A 1 92 ? -2.720 -0.508 -0.615 1.00 96.06 92 HIS A N 1
ATOM 663 C CA . HIS A 1 92 ? -1.397 -0.419 -1.210 1.00 96.06 92 HIS A CA 1
ATOM 664 C C . HIS A 1 92 ? -0.393 0.111 -0.186 1.00 96.06 92 HIS A C 1
ATOM 666 O O . HIS A 1 92 ? -0.645 1.141 0.445 1.00 96.06 92 HIS A O 1
ATOM 672 N N . VAL A 1 93 ? 0.759 -0.546 -0.065 1.00 94.44 93 VAL A N 1
ATOM 673 C CA . VAL A 1 93 ? 1.875 -0.110 0.785 1.00 94.44 93 VAL A CA 1
ATOM 674 C C . VAL A 1 93 ? 3.164 -0.141 -0.030 1.00 94.44 93 VAL A C 1
ATOM 676 O O . VAL A 1 93 ? 3.518 -1.180 -0.591 1.00 94.44 93 VAL A O 1
ATOM 679 N N . ASP A 1 94 ? 3.882 0.984 -0.073 1.00 93.19 94 ASP A N 1
ATOM 680 C CA . ASP A 1 94 ? 5.156 1.118 -0.780 1.00 93.19 94 ASP A CA 1
ATOM 681 C C . ASP A 1 94 ? 6.297 1.682 0.077 1.00 93.19 94 ASP A C 1
ATOM 683 O O . ASP A 1 94 ? 6.090 2.151 1.193 1.00 93.19 94 ASP A O 1
ATOM 687 N N . SER A 1 95 ? 7.523 1.614 -0.450 1.00 87.50 95 SER A N 1
ATOM 688 C CA . SER A 1 95 ? 8.749 2.137 0.171 1.00 87.50 95 SER A CA 1
ATOM 689 C C . SER A 1 95 ? 9.241 3.475 -0.402 1.00 87.50 95 SER A C 1
ATOM 691 O O . SER A 1 95 ? 10.399 3.843 -0.194 1.00 87.50 95 SER A O 1
ATOM 693 N N . GLY A 1 96 ? 8.412 4.165 -1.186 1.00 88.12 96 GLY A N 1
ATOM 694 C CA . GLY A 1 96 ? 8.685 5.487 -1.750 1.00 88.12 96 GLY A CA 1
ATOM 695 C C . GLY A 1 96 ? 8.481 6.621 -0.732 1.00 88.12 96 GLY A C 1
ATOM 696 O O . GLY A 1 96 ? 8.513 6.389 0.476 1.00 88.12 96 GLY A O 1
ATOM 697 N N . PRO A 1 97 ? 8.267 7.870 -1.187 1.00 91.00 97 PRO A N 1
ATOM 698 C CA . PRO A 1 97 ? 8.006 8.998 -0.291 1.00 91.00 97 PRO A CA 1
ATOM 699 C C . PRO A 1 97 ? 6.766 8.777 0.582 1.00 91.00 97 PRO A C 1
ATOM 701 O O . PRO A 1 97 ? 5.750 8.278 0.091 1.00 91.00 97 PRO A O 1
ATOM 704 N N . VAL A 1 98 ? 6.821 9.196 1.850 1.00 91.94 98 VAL A N 1
ATOM 705 C CA . VAL A 1 98 ? 5.665 9.109 2.754 1.00 91.94 98 VAL A CA 1
ATOM 706 C C . VAL A 1 98 ? 4.555 10.021 2.241 1.00 91.94 98 VAL A C 1
ATOM 708 O O . VAL A 1 98 ? 4.702 11.240 2.195 1.00 91.94 98 VAL A O 1
ATOM 711 N N . ARG A 1 99 ? 3.448 9.411 1.821 1.00 92.94 99 ARG A N 1
ATOM 712 C CA . ARG A 1 99 ? 2.278 10.079 1.241 1.00 92.94 99 ARG A CA 1
ATOM 713 C C . ARG A 1 99 ? 1.059 9.173 1.369 1.00 92.94 99 ARG A C 1
ATOM 715 O O . ARG A 1 99 ? 1.211 7.970 1.581 1.00 92.94 99 ARG A O 1
ATOM 722 N N . ARG A 1 100 ? -0.138 9.738 1.222 1.00 94.38 100 ARG A N 1
ATOM 723 C CA . ARG A 1 100 ? -1.393 8.977 1.232 1.00 94.38 100 ARG A CA 1
ATOM 724 C C . ARG A 1 100 ? -2.321 9.410 0.108 1.00 94.38 100 ARG A C 1
ATOM 726 O O . ARG A 1 100 ? -2.293 10.579 -0.267 1.00 94.38 100 ARG A O 1
ATOM 733 N N . TRP A 1 101 ? -3.103 8.481 -0.431 1.00 95.06 101 TRP A N 1
ATOM 734 C CA . TRP A 1 101 ? -4.068 8.744 -1.505 1.00 95.06 101 TRP A CA 1
ATOM 735 C C . TRP A 1 101 ? -5.175 7.677 -1.545 1.00 95.06 101 TRP A C 1
ATOM 737 O O . TRP A 1 101 ? -5.083 6.654 -0.864 1.00 95.06 101 TRP A O 1
ATOM 747 N N . GLY A 1 102 ? -6.196 7.905 -2.375 1.00 93.56 102 GLY A N 1
ATOM 748 C CA . GLY A 1 102 ? -7.338 7.003 -2.551 1.00 93.56 102 GLY A CA 1
ATOM 749 C C . GLY A 1 102 ? -8.508 7.329 -1.620 1.00 93.56 102 GLY A C 1
ATOM 750 O O . GLY A 1 102 ? -8.684 8.482 -1.228 1.00 93.56 102 GLY A O 1
ATOM 751 N N . ASP A 1 103 ? -9.279 6.304 -1.261 1.00 90.94 103 ASP A N 1
ATOM 752 C CA . ASP A 1 103 ? -10.476 6.349 -0.410 1.00 90.94 103 ASP A CA 1
ATOM 753 C C . ASP A 1 103 ? -10.095 6.481 1.080 1.00 90.94 103 ASP A C 1
ATOM 755 O O . ASP A 1 103 ? -10.534 5.702 1.927 1.00 90.94 103 ASP A O 1
ATOM 759 N N . VAL A 1 104 ? -9.195 7.411 1.408 1.00 84.31 104 VAL A N 1
ATOM 760 C CA . VAL A 1 104 ? -8.726 7.615 2.783 1.00 84.31 104 VAL A CA 1
ATOM 761 C C . VAL A 1 104 ? -9.875 8.210 3.613 1.00 84.31 104 VAL A C 1
ATOM 763 O O . VAL A 1 104 ? -10.348 9.296 3.273 1.00 84.31 104 VAL A O 1
ATOM 766 N N . PRO A 1 105 ? -10.321 7.551 4.703 1.00 84.75 105 PRO A N 1
ATOM 767 C CA . PRO A 1 105 ? -11.321 8.114 5.609 1.00 84.75 105 PRO A CA 1
ATOM 768 C C . PRO A 1 105 ? -10.896 9.487 6.140 1.00 84.75 105 PRO A C 1
ATOM 770 O O . PRO A 1 105 ? -9.707 9.720 6.383 1.00 84.75 105 PRO A O 1
ATOM 773 N N . ALA A 1 106 ? -11.853 10.392 6.354 1.00 85.69 106 ALA A N 1
ATOM 774 C CA . ALA A 1 106 ? -11.584 11.762 6.802 1.00 85.69 106 ALA A CA 1
ATOM 775 C C . ALA A 1 106 ? -10.758 11.813 8.102 1.00 85.69 106 ALA A C 1
ATOM 777 O O . ALA A 1 106 ? -9.869 12.654 8.251 1.00 85.69 106 ALA A O 1
ATOM 778 N N . GLU A 1 107 ? -10.986 10.863 9.008 1.00 82.75 107 GLU A N 1
ATOM 779 C CA . GLU A 1 107 ? -10.275 10.718 10.279 1.00 82.75 107 GLU A CA 1
ATOM 780 C C . GLU A 1 107 ? -8.801 10.355 10.069 1.00 82.75 107 GLU A C 1
ATOM 782 O O . GLU A 1 107 ? -7.931 10.787 10.821 1.00 82.75 107 GLU A O 1
ATOM 787 N N . LEU A 1 108 ? -8.499 9.591 9.015 1.00 82.75 108 LEU A N 1
ATOM 788 C CA . LEU A 1 108 ? -7.129 9.244 8.646 1.00 82.75 108 LEU A CA 1
ATOM 789 C C . LEU A 1 108 ? -6.470 10.336 7.810 1.00 82.75 108 LEU A C 1
ATOM 791 O O . LEU A 1 108 ? -5.245 10.415 7.794 1.00 82.75 108 LEU A O 1
ATOM 795 N N . GLN A 1 109 ? -7.238 11.195 7.138 1.00 83.94 109 GLN A N 1
ATOM 796 C CA . GLN A 1 109 ? -6.708 12.300 6.340 1.00 83.94 109 GLN A CA 1
ATOM 797 C C . GLN A 1 109 ? -6.021 13.360 7.215 1.00 83.94 109 GLN A C 1
ATOM 799 O O . GLN A 1 109 ? -5.017 13.937 6.801 1.00 83.94 109 GLN A O 1
ATOM 804 N N . SER A 1 110 ? -6.507 13.564 8.442 1.00 82.12 110 SER A N 1
ATOM 805 C CA . SER A 1 110 ? -5.961 14.534 9.400 1.00 82.12 110 SER A CA 1
ATOM 806 C C . SER A 1 110 ? -4.732 14.035 10.170 1.00 82.12 110 SER A C 1
ATOM 808 O O . SER A 1 110 ? -4.060 14.833 10.825 1.00 82.12 110 SER A O 1
ATOM 810 N N . LEU A 1 111 ? -4.389 12.740 10.079 1.00 82.25 111 LEU A N 1
ATOM 811 C CA . LEU A 1 111 ? -3.192 12.211 10.736 1.00 82.25 111 LEU A CA 1
ATOM 812 C C . LEU A 1 111 ? -1.938 12.942 10.232 1.00 82.25 111 LEU A C 1
ATOM 814 O O . LEU A 1 111 ? -1.782 13.098 9.017 1.00 82.25 111 LEU A O 1
ATOM 818 N N . PRO A 1 112 ? -0.993 13.332 11.101 1.00 79.50 112 PRO A N 1
ATOM 819 C CA . PRO A 1 112 ? 0.257 13.925 10.646 1.00 79.50 112 PRO A CA 1
ATOM 820 C C . PRO A 1 112 ? 1.012 12.942 9.742 1.00 79.50 112 PRO A C 1
ATOM 822 O O . PRO A 1 112 ? 1.004 11.729 9.967 1.00 79.50 112 PRO A O 1
ATOM 825 N N . ILE A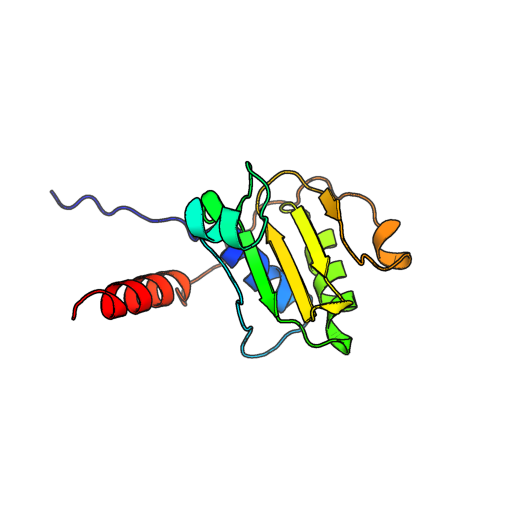 1 113 ? 1.659 13.448 8.690 1.00 72.19 113 ILE A N 1
ATOM 826 C CA . ILE A 1 113 ? 2.607 12.642 7.916 1.00 72.19 113 ILE A CA 1
ATOM 827 C C . ILE A 1 113 ? 3.812 12.397 8.827 1.00 72.19 113 ILE A C 1
ATOM 829 O O . ILE A 1 113 ? 4.590 13.310 9.091 1.00 72.19 113 ILE A O 1
ATOM 833 N N . ALA A 1 114 ? 3.920 11.180 9.364 1.00 65.38 114 ALA A N 1
ATOM 834 C CA . ALA A 1 114 ? 4.999 10.816 10.270 1.00 65.38 114 ALA A CA 1
ATOM 835 C C . ALA A 1 114 ? 6.361 10.976 9.572 1.00 65.38 114 ALA A C 1
ATOM 837 O O . ALA A 1 114 ? 6.569 10.449 8.476 1.00 65.38 114 ALA A O 1
ATOM 838 N N . ALA A 1 115 ? 7.301 11.671 10.220 1.00 58.00 115 ALA A N 1
ATOM 839 C CA . ALA A 1 115 ? 8.706 11.631 9.829 1.00 58.00 115 ALA A CA 1
ATOM 840 C C . ALA A 1 115 ? 9.196 10.189 10.018 1.00 58.00 115 ALA A C 1
ATOM 842 O O . ALA A 1 115 ? 9.045 9.635 11.106 1.00 58.00 115 ALA A O 1
ATOM 843 N N . GLY A 1 116 ? 9.693 9.563 8.947 1.00 55.94 116 GLY A N 1
ATOM 844 C CA . GLY A 1 116 ? 9.909 8.117 8.875 1.00 55.94 116 GLY A CA 1
ATOM 845 C C . GLY A 1 116 ? 10.532 7.518 10.136 1.00 55.94 116 GLY A C 1
ATOM 846 O O . GLY A 1 116 ? 11.663 7.839 10.499 1.00 55.94 116 GLY A O 1
ATOM 847 N N . GLY A 1 117 ? 9.775 6.649 10.812 1.00 55.72 117 GLY A N 1
ATOM 848 C CA . GLY A 1 117 ? 10.224 6.003 12.041 1.00 55.72 117 GLY A CA 1
ATOM 849 C C . GLY A 1 117 ? 11.436 5.094 11.798 1.00 55.72 117 GLY A C 1
ATOM 850 O O . GLY A 1 117 ? 11.644 4.623 10.673 1.00 55.72 117 GLY A O 1
ATOM 851 N N . PRO A 1 118 ? 12.238 4.792 12.837 1.00 54.69 118 PRO A N 1
ATOM 852 C CA . PRO A 1 118 ? 13.419 3.949 12.692 1.00 54.69 118 PRO A CA 1
ATOM 853 C C . PRO A 1 118 ? 13.058 2.607 12.039 1.00 54.69 118 PRO A C 1
ATOM 855 O O . PRO A 1 118 ? 12.094 1.934 12.428 1.00 54.69 118 PRO A O 1
ATOM 858 N N . ARG A 1 119 ? 13.832 2.216 11.017 1.00 56.44 119 ARG A N 1
ATOM 859 C CA . ARG A 1 119 ? 13.702 0.917 10.345 1.00 56.44 119 ARG A CA 1
ATOM 860 C C . ARG A 1 119 ? 14.123 -0.186 11.314 1.00 56.44 119 ARG A C 1
ATOM 862 O O . ARG A 1 119 ? 15.305 -0.474 11.466 1.00 56.44 119 ARG A O 1
ATOM 869 N N . ARG A 1 120 ? 13.156 -0.813 11.981 1.00 50.50 120 ARG A N 1
ATOM 870 C CA . ARG A 1 120 ? 13.386 -2.017 12.779 1.00 50.50 120 ARG A CA 1
ATOM 871 C C . ARG A 1 120 ? 13.634 -3.172 11.812 1.00 50.50 120 ARG A C 1
ATOM 873 O O . ARG A 1 120 ? 12.790 -3.447 10.960 1.00 50.50 120 ARG A O 1
ATOM 880 N N . ARG A 1 121 ? 14.796 -3.819 11.925 1.00 46.91 121 ARG A N 1
ATOM 881 C CA . ARG A 1 121 ? 15.085 -5.079 11.234 1.00 46.91 121 ARG A CA 1
ATOM 882 C C . ARG A 1 121 ? 14.115 -6.120 11.790 1.00 46.91 121 ARG A C 1
ATOM 884 O O . ARG A 1 121 ? 14.239 -6.483 12.956 1.00 46.91 121 ARG A O 1
ATOM 891 N N . LEU A 1 122 ? 13.120 -6.528 11.003 1.00 47.16 122 LEU A N 1
ATOM 892 C CA . LEU A 1 122 ? 12.272 -7.655 11.382 1.00 47.16 122 LEU A CA 1
ATOM 893 C C . LEU A 1 122 ? 13.164 -8.901 11.456 1.00 47.16 122 LEU A C 1
ATOM 895 O O . LEU A 1 122 ? 13.951 -9.157 10.540 1.00 47.16 122 LEU A O 1
ATOM 899 N N . ASP A 1 123 ? 13.084 -9.628 12.567 1.00 43.31 123 ASP A N 1
ATOM 900 C CA . ASP A 1 123 ? 13.683 -10.953 12.689 1.00 43.31 123 ASP A CA 1
ATOM 901 C C . ASP A 1 123 ? 12.823 -11.935 11.883 1.00 43.31 123 ASP A C 1
ATOM 903 O O . ASP A 1 123 ? 11.779 -12.397 12.333 1.00 43.31 123 ASP A O 1
ATOM 907 N N . LEU A 1 124 ? 13.231 -12.162 10.634 1.00 44.97 124 LEU A N 1
ATOM 908 C CA . LEU A 1 124 ? 12.584 -13.057 9.675 1.00 44.97 124 LEU A CA 1
ATOM 909 C C . LEU A 1 124 ? 13.215 -14.460 9.731 1.00 44.97 124 LEU A C 1
ATOM 911 O O . LEU A 1 124 ? 13.549 -15.038 8.700 1.00 44.97 124 LEU A O 1
ATOM 915 N N . THR A 1 125 ? 13.426 -15.022 10.927 1.00 44.62 125 THR A N 1
ATOM 916 C CA . THR A 1 125 ? 13.828 -16.440 11.087 1.00 44.62 125 THR A CA 1
ATOM 917 C C . THR A 1 125 ? 12.810 -17.416 10.481 1.00 44.62 125 THR A C 1
ATOM 919 O O . THR A 1 125 ? 13.150 -18.557 10.176 1.00 44.62 125 THR A O 1
ATOM 922 N N . PHE A 1 126 ? 11.598 -16.941 10.190 1.00 43.44 126 PHE A N 1
ATOM 923 C CA . PHE A 1 126 ? 10.768 -17.437 9.100 1.00 43.44 126 PHE A CA 1
ATOM 924 C C . PHE A 1 126 ? 10.981 -16.509 7.894 1.00 43.44 126 PHE A C 1
ATOM 926 O O . PHE A 1 126 ? 10.664 -15.325 7.992 1.00 43.44 126 PHE A O 1
ATOM 933 N N . ASP A 1 127 ? 11.537 -17.019 6.788 1.00 53.22 127 ASP A N 1
ATOM 934 C CA . ASP A 1 127 ? 11.778 -16.257 5.552 1.00 53.22 127 ASP A CA 1
ATOM 935 C C . ASP A 1 127 ? 10.701 -16.576 4.489 1.00 53.22 127 ASP A C 1
ATOM 937 O O . ASP A 1 127 ? 10.930 -17.354 3.552 1.00 53.22 127 ASP A O 1
ATOM 941 N N . PRO A 1 128 ? 9.484 -16.015 4.631 1.00 48.69 128 PRO A N 1
ATOM 942 C CA . PRO A 1 128 ? 8.391 -16.228 3.691 1.00 48.69 128 PRO A CA 1
ATOM 943 C C . PRO A 1 128 ? 8.703 -15.625 2.318 1.00 48.69 128 PRO A C 1
ATOM 945 O O . PRO A 1 128 ? 8.145 -16.067 1.319 1.00 48.69 128 PRO A O 1
ATOM 948 N N . VAL A 1 129 ? 9.621 -14.654 2.247 1.00 47.31 129 VAL A N 1
ATOM 949 C CA . VAL A 1 129 ? 10.020 -13.984 1.005 1.00 47.31 129 VAL A CA 1
ATOM 950 C C . VAL A 1 129 ? 10.900 -14.898 0.160 1.00 47.31 129 VAL A C 1
ATOM 952 O O . VAL A 1 129 ? 10.630 -15.048 -1.031 1.00 47.31 129 VAL A O 1
ATOM 955 N N . SER A 1 130 ? 11.884 -15.576 0.758 1.00 47.09 130 SER A N 1
ATOM 956 C CA . SER A 1 130 ? 12.658 -16.603 0.051 1.00 47.09 130 SER A CA 1
ATOM 957 C C . SER A 1 130 ? 11.784 -17.781 -0.362 1.00 47.09 130 SER A C 1
ATOM 959 O O . SER A 1 130 ? 11.928 -18.272 -1.474 1.00 47.09 130 SER A O 1
ATOM 961 N N . ARG A 1 131 ? 10.800 -18.183 0.454 1.00 49.03 131 ARG A N 1
ATOM 962 C CA . ARG A 1 131 ? 9.827 -19.223 0.069 1.00 49.03 131 ARG A CA 1
ATOM 963 C C . ARG A 1 131 ? 8.920 -18.798 -1.091 1.00 49.03 131 ARG A C 1
ATOM 965 O O . ARG A 1 131 ? 8.668 -19.615 -1.970 1.00 49.03 131 ARG A O 1
ATOM 972 N N . LEU A 1 132 ? 8.461 -17.545 -1.130 1.00 51.47 132 LEU A N 1
ATOM 973 C CA . LEU A 1 132 ? 7.687 -16.984 -2.248 1.00 51.47 132 LEU A CA 1
ATOM 974 C C . LEU A 1 132 ? 8.533 -16.880 -3.522 1.00 51.47 132 LEU A C 1
ATOM 976 O O . LEU A 1 132 ? 8.073 -17.263 -4.596 1.00 51.47 132 LEU A O 1
ATOM 980 N N . ALA A 1 133 ? 9.783 -16.427 -3.402 1.00 46.84 133 ALA A N 1
ATOM 981 C CA . ALA A 1 133 ? 10.729 -16.377 -4.513 1.00 46.84 133 ALA A CA 1
ATOM 982 C C . ALA A 1 133 ? 11.061 -17.785 -5.048 1.00 46.84 133 ALA A C 1
ATOM 984 O O . ALA A 1 133 ? 11.062 -17.997 -6.260 1.00 46.84 133 ALA A O 1
ATOM 985 N N . GLU A 1 134 ? 11.266 -18.769 -4.167 1.00 44.94 134 GLU A N 1
ATOM 986 C CA . GLU A 1 134 ? 11.460 -20.179 -4.528 1.00 44.94 134 GLU A CA 1
ATOM 987 C C . GLU A 1 134 ? 10.209 -20.801 -5.168 1.00 44.94 134 GLU A C 1
ATOM 989 O O . GLU A 1 134 ? 10.322 -21.521 -6.160 1.00 44.94 134 GLU A O 1
ATOM 994 N N . ALA A 1 135 ? 9.015 -20.535 -4.631 1.00 46.34 135 ALA A N 1
ATOM 995 C CA . ALA A 1 135 ? 7.750 -21.013 -5.192 1.00 46.34 135 ALA A CA 1
ATOM 996 C C . ALA A 1 135 ? 7.496 -20.424 -6.589 1.00 46.34 135 ALA A C 1
ATOM 998 O O . ALA A 1 135 ? 7.081 -21.133 -7.507 1.00 46.34 135 ALA A O 1
ATOM 999 N N . TRP A 1 136 ? 7.822 -19.147 -6.784 1.00 47.47 136 TRP A N 1
ATOM 1000 C CA . TRP A 1 136 ? 7.733 -18.485 -8.080 1.00 47.47 136 TRP A CA 1
ATOM 1001 C C . TRP A 1 136 ? 8.770 -19.011 -9.085 1.00 47.47 136 TRP A C 1
ATOM 1003 O O . TRP A 1 136 ? 8.443 -19.244 -10.246 1.00 47.47 136 TRP A O 1
ATOM 1013 N N . ALA A 1 137 ? 10.000 -19.301 -8.653 1.00 42.97 137 ALA A N 1
ATOM 1014 C CA . ALA A 1 137 ? 11.007 -19.923 -9.515 1.00 42.97 137 ALA A CA 1
ATOM 1015 C C . ALA A 1 137 ? 10.584 -21.329 -9.990 1.00 42.97 137 ALA A C 1
ATOM 1017 O O . ALA A 1 137 ? 10.790 -21.682 -11.151 1.00 42.97 137 ALA A O 1
ATOM 1018 N N . LYS A 1 138 ? 9.931 -22.114 -9.123 1.00 40.38 138 LYS A N 1
ATOM 1019 C CA . LYS A 1 138 ? 9.449 -23.473 -9.435 1.00 40.38 138 LYS A CA 1
ATOM 1020 C C . LYS A 1 138 ? 8.253 -23.515 -10.390 1.00 40.38 138 LYS A C 1
ATOM 1022 O O . LYS A 1 138 ? 8.013 -24.551 -10.996 1.00 40.38 138 LYS A O 1
ATOM 1027 N N . THR A 1 139 ? 7.518 -22.417 -10.559 1.00 43.34 139 THR A N 1
ATOM 1028 C CA . THR A 1 139 ? 6.370 -22.351 -11.487 1.00 43.34 139 THR A CA 1
ATOM 1029 C C . THR A 1 139 ? 6.761 -21.980 -12.922 1.00 43.34 139 THR A C 1
ATOM 1031 O O . THR A 1 139 ? 5.922 -22.069 -13.814 1.00 43.34 139 THR A O 1
ATOM 1034 N N . ARG A 1 140 ? 8.031 -21.617 -13.169 1.00 41.66 140 ARG A N 1
ATOM 1035 C CA . ARG A 1 140 ? 8.575 -21.273 -14.499 1.00 41.66 140 ARG A CA 1
ATOM 1036 C C . ARG A 1 140 ? 9.392 -22.382 -15.167 1.00 41.66 140 ARG A C 1
ATOM 1038 O O . ARG A 1 140 ? 9.838 -22.193 -16.293 1.00 41.66 140 ARG A O 1
ATOM 1045 N N . ILE A 1 141 ? 9.588 -23.511 -14.490 1.00 42.56 141 ILE A N 1
ATOM 1046 C CA . ILE A 1 141 ? 10.218 -24.702 -15.065 1.00 42.56 141 ILE A CA 1
ATOM 1047 C C . ILE A 1 141 ? 9.090 -25.691 -15.381 1.00 42.56 141 ILE A C 1
ATOM 1049 O O . ILE A 1 141 ? 8.659 -26.451 -14.516 1.00 42.56 141 ILE A O 1
ATOM 1053 N N . ARG A 1 142 ? 8.569 -25.618 -16.605 1.00 42.91 142 ARG A N 1
ATOM 1054 C CA . ARG A 1 142 ? 7.823 -26.690 -17.269 1.00 42.91 142 ARG A CA 1
ATOM 1055 C C . ARG A 1 142 ? 8.446 -26.914 -18.632 1.00 42.91 142 ARG A C 1
ATOM 1057 O O . ARG A 1 142 ? 8.804 -25.893 -19.259 1.00 42.91 142 ARG A O 1
#

InterPro domains:
  IPR009045 Peptidase M74/Hedgehog-like, zinc-binding domain superfamily [G3DSA:3.30.1380.10] (9-106)
  IPR009045 Peptidase M74/Hedgehog-like, zinc-binding domain superfamily [SSF55166] (23-103)
  IPR010275 Peptidoglycan L,D-endopeptidase MepK [PF05951] (17-101)
  IPR010275 Peptidoglycan L,D-endopeptidas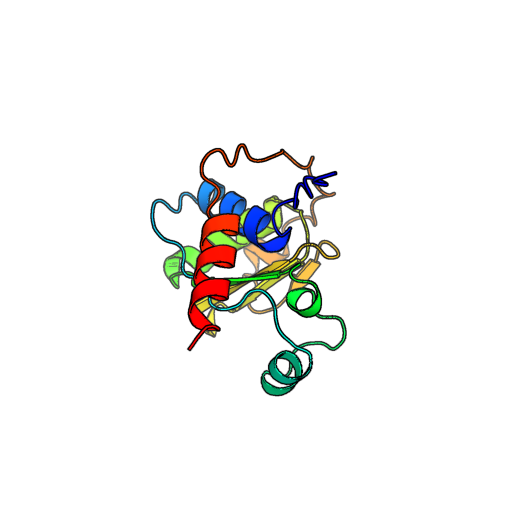e MepK [PTHR37425] (18-102)

Radius of gyration: 15.62 Å; chains: 1; bounding box: 49×41×35 Å

Sequence (142 aa):
MRRTIRASPAPGMTAAAEVAQRAGLTGEITILSGYRTPETNYAVHGAGDSQHLRAGAVDVMVAPDRIAAFGEQALRLGRGGVGIYGSRGFVHVDSGPVRRWGDVPAELQSLPIAAGGPRRRLDLTFDPVSRLAEAWAKTRIR

Secondary structure (DSSP, 8-state):
------PPPPHHHHHHHHHHHHTT--S---EEE----HHHHHHTT--TT-GGGGT-EEEEE--GGGHHHHHHHHHHH-SSEEEEEGGGTEEEEESSSSEEEES--HHHHTS-------------SS-HHHHHHHHHHHTS--

Foldseek 3Di:
DDDPPPDDFQQAVVLLVQLCVQLVNDDDKDWPAFA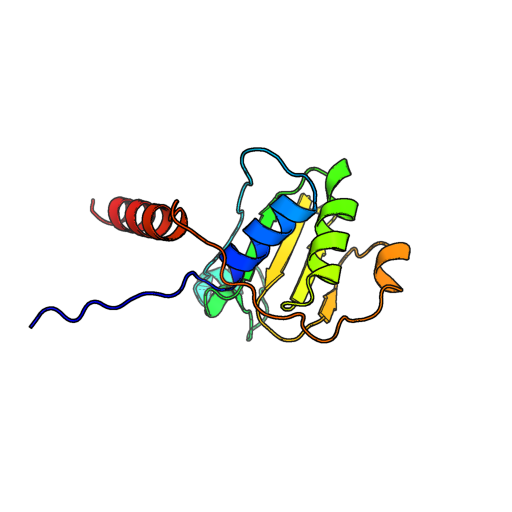DDPVRCVVVVHDPPDQSVVSFKIKIFADLVSQLSSQLSLQVQLQAEWERASVVRIIMHGRHHQDYDYPHPPVSVPDDNDPHDDDDDPPPPPCVRVVVVVVVVVVPPD

pLDDT: mean 74.87, std 19.04, range [31.56, 96.31]